Protein AF-A0A8T8I3L8-F1 (afdb_monomer)

Solvent-accessible surface area (backbone atoms only — not comparable to full-atom values): 4210 Å² total; per-residue (Å²): 134,75,82,78,77,83,61,79,63,82,66,65,48,72,51,76,47,76,43,98,84,74,42,42,42,35,44,35,35,49,95,88,39,43,33,41,38,58,67,56,105,51,81,70,45,71,43,52,75,72,52,48,54,53,50,49,55,55,48,53,54,51,50,57,66,72,75,108

Mean predicted aligned error: 8.68 Å

Radius of gyration: 14.87 Å; Cα contacts (8 Å, |Δi|>4): 74; chains: 1; bounding box: 34×27×41 Å

pLDDT: mean 78.93, std 15.31, range [43.56, 96.5]

Nearest PDB structures (foldseek):
  8y8y-assembly1_A  TM=6.515E-01  e=2.549E+00  Homo sapiens
  2p3p-assembly1_A  TM=6.437E-01  e=2.873E+00  Porphyromonas gingivalis W83
  8t5j-assembly1_A  TM=5.226E-01  e=4.634E+00  Francisella philomiragia
  8h02-assembly1_A  TM=2.784E-01  e=4.112E+00  Synechococcus elongatus PCC 7942 = FACHB-805

Sequence (68 aa):
MTQEQINEQKRDWVLRCEGAAGKVFELGVSLGTVEVHLPVDVDCIRLEPGQAVAFRAALDEAVERAEA

Structure (mmCIF, N/CA/C/O backbone):
data_AF-A0A8T8I3L8-F1
#
_entry.id   AF-A0A8T8I3L8-F1
#
loop_
_atom_site.group_PDB
_atom_site.id
_atom_site.type_symbol
_atom_site.label_atom_id
_atom_site.label_alt_id
_atom_site.label_comp_id
_atom_site.label_asym_id
_atom_site.label_entity_id
_atom_site.label_seq_id
_atom_site.pdbx_PDB_ins_code
_atom_site.Cartn_x
_atom_site.Cartn_y
_atom_site.Cartn_z
_atom_site.occupancy
_atom_site.B_iso_or_equiv
_atom_site.auth_seq_id
_atom_site.auth_comp_id
_atom_site.auth_asym_id
_atom_site.auth_atom_id
_atom_site.pdbx_PDB_model_num
ATOM 1 N N . MET A 1 1 ? -24.498 7.900 24.629 1.00 43.56 1 MET A N 1
ATOM 2 C CA . MET A 1 1 ? -23.899 7.403 23.375 1.00 43.56 1 MET A CA 1
ATOM 3 C C . MET A 1 1 ? -23.327 6.036 23.698 1.00 43.56 1 MET A C 1
ATOM 5 O O . MET A 1 1 ? -22.437 5.955 24.535 1.00 43.56 1 MET A O 1
ATOM 9 N N . THR A 1 2 ? -23.970 4.974 23.216 1.00 45.22 2 THR A N 1
ATOM 10 C CA . THR A 1 2 ? -23.636 3.581 23.539 1.00 45.22 2 THR A CA 1
ATOM 11 C C . THR A 1 2 ? -22.309 3.191 22.887 1.00 45.22 2 THR A C 1
ATOM 13 O O . THR A 1 2 ? -21.980 3.659 21.801 1.00 45.22 2 THR A O 1
ATOM 16 N N . GLN A 1 3 ? -21.541 2.335 23.561 1.00 47.69 3 GLN A N 1
ATOM 17 C CA . GLN A 1 3 ? -20.233 1.787 23.155 1.00 47.69 3 GLN A CA 1
ATOM 18 C C . GLN A 1 3 ? -20.219 1.037 21.801 1.00 47.69 3 GLN A C 1
ATOM 20 O O . GLN A 1 3 ? -19.204 0.455 21.436 1.00 47.69 3 GLN A O 1
ATOM 25 N N . GLU A 1 4 ? -21.313 1.055 21.039 1.00 44.12 4 GLU A N 1
ATOM 26 C CA . GLU A 1 4 ? -21.498 0.331 19.776 1.00 44.12 4 GLU A CA 1
ATOM 27 C C . GLU A 1 4 ? -20.801 0.975 18.568 1.00 44.12 4 GLU A C 1
ATOM 29 O O . GLU A 1 4 ? -20.668 0.323 17.539 1.00 44.12 4 GLU A O 1
ATOM 34 N N . GLN A 1 5 ? -20.314 2.218 18.667 1.00 46.28 5 GLN A N 1
ATOM 35 C CA . GLN A 1 5 ? -19.657 2.899 17.536 1.00 46.28 5 GLN A CA 1
ATOM 36 C C . GLN A 1 5 ? -18.122 2.809 17.541 1.00 46.28 5 GLN A C 1
ATOM 38 O O . GLN A 1 5 ? -17.494 3.180 16.560 1.00 46.28 5 GLN A O 1
ATOM 43 N N . ILE A 1 6 ? -17.500 2.279 18.601 1.00 47.03 6 ILE A N 1
ATOM 44 C CA . ILE A 1 6 ? -16.032 2.114 18.695 1.00 47.03 6 ILE A CA 1
ATOM 45 C C . ILE A 1 6 ? -15.672 0.631 18.551 1.00 47.03 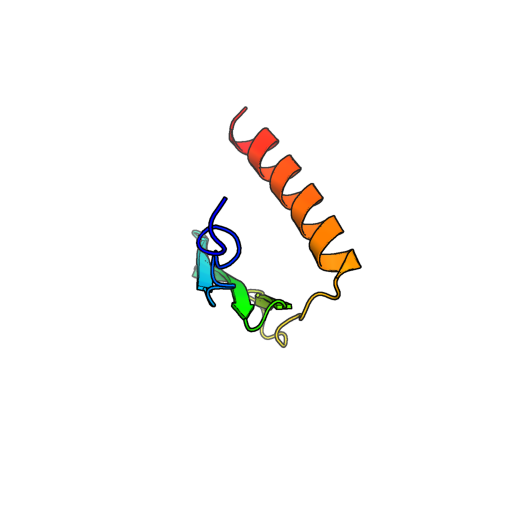6 ILE A C 1
ATOM 47 O O . ILE A 1 6 ? -14.861 0.072 19.281 1.00 47.03 6 ILE A O 1
ATOM 51 N N . ASN A 1 7 ? -16.359 -0.048 17.640 1.00 43.59 7 ASN A N 1
ATOM 52 C CA . ASN A 1 7 ? -16.032 -1.408 17.240 1.00 43.59 7 ASN A CA 1
ATOM 53 C C . ASN A 1 7 ? -16.213 -1.554 15.726 1.00 43.59 7 ASN A C 1
ATOM 55 O O . ASN A 1 7 ? -16.636 -2.603 15.237 1.00 43.59 7 ASN A O 1
ATOM 59 N N . GLU A 1 8 ? -15.890 -0.492 14.972 1.00 51.78 8 GLU A N 1
ATOM 60 C CA . GLU A 1 8 ? -15.448 -0.637 13.586 1.00 51.78 8 GLU A CA 1
ATOM 61 C C . GLU A 1 8 ? -14.192 -1.502 13.631 1.00 51.78 8 GLU A C 1
ATOM 63 O O . GLU A 1 8 ? -13.066 -1.044 13.822 1.00 51.78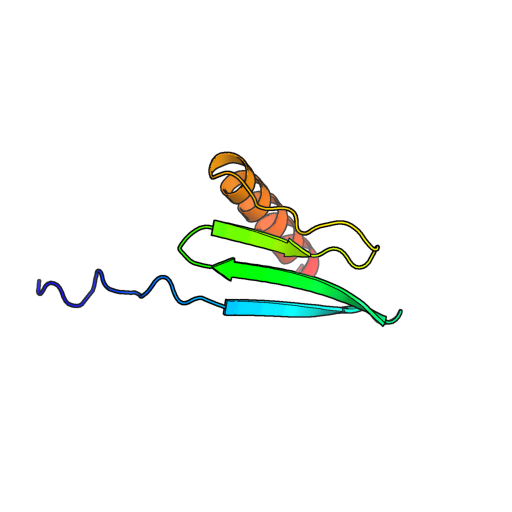 8 GLU A O 1
ATOM 68 N N . GLN A 1 9 ? -14.462 -2.806 13.615 1.00 54.09 9 GLN A N 1
ATOM 69 C CA . GLN A 1 9 ? -13.517 -3.896 13.593 1.00 54.09 9 GLN A CA 1
ATOM 70 C C . GLN A 1 9 ? -12.354 -3.484 12.704 1.00 54.09 9 GLN A C 1
ATOM 72 O O . GLN A 1 9 ? -12.557 -3.151 11.535 1.00 54.09 9 GLN A O 1
ATOM 77 N N . LYS A 1 10 ? -11.138 -3.552 13.245 1.00 61.47 10 LYS A N 1
ATOM 78 C CA . LYS A 1 10 ? -9.935 -3.725 12.434 1.00 61.47 10 LYS A CA 1
ATOM 79 C C . LYS A 1 10 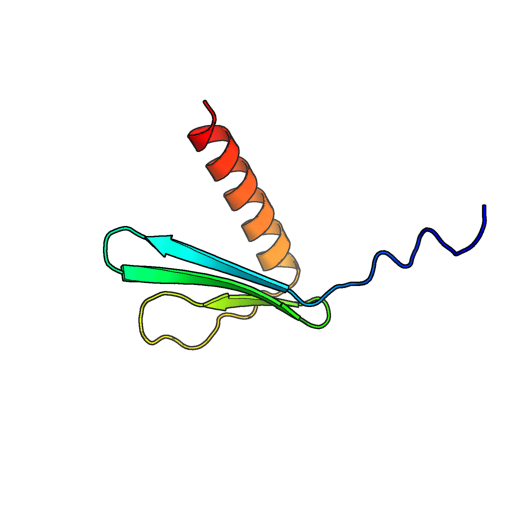? -10.138 -5.030 11.663 1.00 61.47 10 LYS A C 1
ATOM 81 O O . LYS A 1 10 ? -9.785 -6.095 12.155 1.00 61.47 10 LYS A O 1
ATOM 86 N N . ARG A 1 11 ? -10.881 -4.967 10.559 1.00 68.12 11 ARG A N 1
ATOM 87 C CA . ARG A 1 11 ? -11.168 -6.119 9.719 1.00 68.12 11 ARG A CA 1
ATOM 88 C C . ARG A 1 11 ? -9.905 -6.374 8.946 1.00 68.12 11 ARG A C 1
ATOM 90 O O . ARG A 1 11 ? -9.384 -5.457 8.315 1.00 68.12 11 ARG A O 1
ATOM 97 N N . ASP A 1 12 ? -9.440 -7.603 9.022 1.00 84.56 12 ASP A N 1
ATOM 98 C CA . ASP A 1 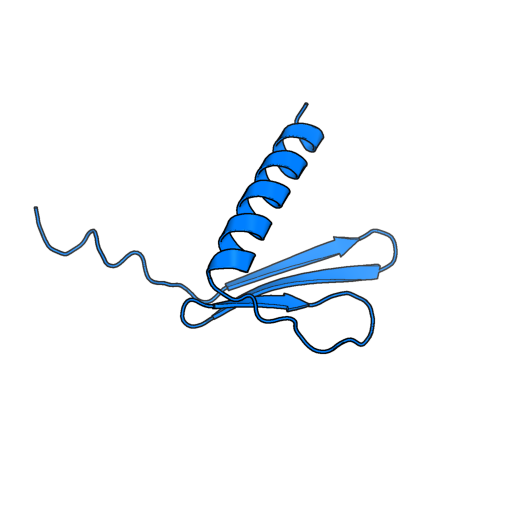12 ? -8.362 -8.028 8.163 1.00 84.56 12 ASP A CA 1
ATOM 99 C C . ASP A 1 12 ? -8.911 -8.093 6.732 1.00 84.56 12 ASP A C 1
ATOM 101 O O . ASP A 1 12 ? -9.998 -8.632 6.491 1.00 84.56 12 ASP A O 1
ATOM 105 N N . TRP A 1 13 ? -8.206 -7.481 5.788 1.00 87.50 13 TRP A N 1
ATOM 106 C CA . TRP A 1 13 ? -8.605 -7.444 4.384 1.00 87.50 13 TRP A CA 1
ATOM 107 C C . TRP A 1 13 ? -7.382 -7.385 3.478 1.00 87.50 13 TRP A C 1
ATOM 109 O O . TRP A 1 13 ? -6.302 -6.987 3.902 1.00 87.50 13 TRP A O 1
ATOM 119 N N . VAL A 1 14 ? -7.565 -7.776 2.218 1.00 88.12 14 VAL A N 1
ATOM 120 C CA . VAL A 1 14 ? -6.542 -7.679 1.174 1.00 88.12 14 VAL A CA 1
ATOM 121 C C . VAL A 1 14 ? -7.159 -7.017 -0.052 1.00 88.12 14 VAL A C 1
ATOM 123 O O . VAL A 1 14 ? -8.198 -7.457 -0.543 1.00 88.12 14 VAL A O 1
ATOM 126 N N . LEU A 1 15 ? -6.522 -5.954 -0.539 1.00 87.44 15 LEU A N 1
ATOM 127 C CA . LEU A 1 15 ? -6.786 -5.365 -1.845 1.00 87.44 15 LEU A CA 1
ATOM 128 C C . LEU A 1 15 ? -5.770 -5.934 -2.826 1.00 87.44 15 LEU A C 1
ATOM 130 O O . LEU A 1 15 ? -4.569 -5.801 -2.614 1.00 87.44 15 LEU A O 1
ATOM 134 N N . ARG A 1 16 ? -6.257 -6.531 -3.910 1.00 87.88 16 ARG A N 1
ATOM 135 C CA . ARG A 1 16 ? -5.433 -7.080 -4.983 1.00 87.88 16 ARG A CA 1
ATOM 136 C C . ARG A 1 16 ? -5.715 -6.330 -6.275 1.00 87.88 16 ARG A C 1
ATOM 138 O O . ARG A 1 16 ? -6.853 -6.302 -6.737 1.00 87.88 16 ARG A O 1
ATOM 145 N N . CYS A 1 17 ? -4.673 -5.753 -6.857 1.00 84.25 17 CYS A N 1
ATOM 146 C CA . CYS A 1 17 ? -4.728 -5.025 -8.116 1.00 84.25 17 CYS A CA 1
ATOM 147 C C . CYS A 1 17 ? -3.918 -5.779 -9.169 1.00 84.25 17 CYS A C 1
ATOM 149 O O . CYS A 1 17 ? -2.707 -5.952 -9.021 1.00 84.25 17 CYS A O 1
ATOM 151 N N . GLU A 1 18 ? -4.577 -6.208 -10.242 1.00 83.56 18 GLU A N 1
ATOM 152 C CA . GLU A 1 18 ? -3.927 -6.893 -11.358 1.00 83.56 18 GLU A CA 1
ATOM 153 C C . GLU A 1 18 ? -3.694 -5.906 -12.504 1.00 83.56 18 GLU A C 1
ATOM 155 O O . GLU A 1 18 ? -4.627 -5.345 -13.078 1.00 83.56 18 GLU A O 1
ATOM 160 N N . GLY A 1 19 ? -2.426 -5.659 -12.822 1.00 78.38 19 GLY A N 1
ATOM 161 C CA . GLY A 1 19 ? -2.032 -4.842 -13.962 1.00 78.38 19 GLY A CA 1
ATOM 162 C C . GLY A 1 19 ? -2.085 -5.628 -15.274 1.00 78.38 19 GLY A C 1
ATOM 163 O O . GLY A 1 19 ? -1.919 -6.846 -15.293 1.00 78.38 19 GLY A O 1
ATOM 164 N N . ALA A 1 20 ? -2.204 -4.919 -16.401 1.00 74.62 20 ALA A N 1
ATOM 165 C CA . ALA A 1 20 ? -2.308 -5.506 -17.746 1.00 74.62 20 ALA A CA 1
ATOM 166 C C . ALA A 1 20 ? -1.155 -6.459 -18.138 1.00 74.62 20 ALA A C 1
ATOM 168 O O . ALA A 1 20 ? -1.310 -7.287 -19.030 1.00 74.62 20 ALA A O 1
ATOM 169 N N . ALA A 1 21 ? -0.002 -6.360 -17.469 1.00 74.00 21 ALA A N 1
ATOM 170 C CA . ALA A 1 21 ? 1.158 -7.231 -17.671 1.00 74.00 21 ALA A CA 1
ATOM 171 C C . ALA A 1 21 ? 1.180 -8.463 -16.739 1.00 74.00 21 ALA A C 1
ATOM 173 O O . ALA A 1 21 ? 2.232 -9.077 -16.576 1.00 74.00 21 ALA A O 1
ATOM 174 N N . GLY A 1 22 ? 0.071 -8.779 -16.059 1.00 70.25 22 GLY A N 1
ATOM 175 C CA . GLY A 1 22 ? 0.005 -9.851 -15.057 1.00 70.25 22 GLY A CA 1
ATOM 176 C C . GLY A 1 22 ? 0.747 -9.532 -13.755 1.00 70.25 22 GLY A C 1
ATOM 177 O O . GLY A 1 22 ? 0.947 -10.413 -12.925 1.00 70.25 22 GLY A O 1
ATOM 178 N N . LYS A 1 23 ? 1.171 -8.275 -13.563 1.00 67.94 23 LYS A N 1
ATOM 179 C CA . LYS A 1 23 ? 1.782 -7.816 -12.312 1.00 67.94 23 LYS A CA 1
ATOM 180 C C . LYS A 1 23 ? 0.690 -7.629 -11.271 1.00 67.94 23 LYS A C 1
ATOM 182 O O . LYS A 1 23 ? -0.229 -6.844 -11.495 1.00 67.94 23 LYS A O 1
ATOM 187 N N . VAL A 1 24 ? 0.820 -8.320 -10.148 1.00 76.38 24 VAL A N 1
ATOM 188 C CA . VAL A 1 24 ? -0.107 -8.217 -9.024 1.00 76.38 24 VAL A CA 1
ATOM 189 C C . VAL A 1 24 ? 0.506 -7.325 -7.953 1.00 76.38 24 VAL A C 1
ATOM 191 O O . VAL A 1 24 ? 1.641 -7.535 -7.536 1.00 76.38 24 VAL A O 1
ATOM 194 N N . PHE A 1 25 ? -0.243 -6.321 -7.525 1.00 81.69 25 PHE A N 1
ATOM 195 C CA . PHE A 1 25 ? 0.037 -5.560 -6.316 1.00 81.69 25 PHE A CA 1
ATOM 196 C C . PHE A 1 25 ? -0.982 -5.974 -5.259 1.00 81.69 25 PHE A C 1
ATOM 198 O O . PHE A 1 25 ? -2.183 -5.924 -5.535 1.00 81.69 25 PHE A O 1
ATOM 205 N N . GLU A 1 26 ? -0.528 -6.374 -4.072 1.00 88.44 26 GLU A N 1
ATOM 206 C CA . GLU A 1 26 ? -1.428 -6.668 -2.954 1.00 88.44 26 GLU A CA 1
ATOM 207 C C . GLU A 1 26 ? -1.126 -5.760 -1.763 1.00 88.44 26 GLU A C 1
ATOM 209 O O . GLU A 1 26 ? 0.029 -5.543 -1.397 1.00 88.44 26 GLU A O 1
ATOM 214 N N . LEU A 1 27 ? -2.186 -5.236 -1.156 1.00 89.19 27 LEU A N 1
ATOM 215 C CA . LEU A 1 27 ? -2.147 -4.468 0.080 1.00 89.19 27 LEU A CA 1
ATOM 216 C C . LEU A 1 27 ? -3.012 -5.188 1.111 1.00 89.19 27 LEU A C 1
ATOM 218 O O . LEU A 1 27 ? -4.231 -5.253 0.956 1.00 89.19 27 LEU A O 1
ATOM 222 N N . GLY A 1 28 ? -2.380 -5.734 2.143 1.00 89.44 28 GLY A N 1
ATOM 223 C CA . GLY A 1 28 ? -3.034 -6.411 3.253 1.00 89.44 28 GLY A CA 1
ATOM 224 C C . GLY A 1 28 ? -3.119 -5.524 4.489 1.00 89.44 28 GLY A C 1
ATOM 225 O O . GLY A 1 28 ? -2.183 -4.796 4.814 1.00 89.44 28 GLY A O 1
ATOM 226 N N . VAL A 1 29 ? -4.228 -5.615 5.213 1.00 88.12 29 VAL A N 1
ATOM 227 C CA . VAL A 1 29 ? -4.333 -5.152 6.595 1.00 88.12 29 VAL A CA 1
ATOM 228 C C . VAL A 1 29 ? -4.591 -6.369 7.462 1.00 88.12 29 VAL A C 1
ATOM 230 O O . VAL A 1 29 ? -5.547 -7.099 7.222 1.00 88.12 29 VAL A O 1
ATOM 233 N N . SER A 1 30 ? -3.736 -6.588 8.458 1.00 83.12 30 SER A N 1
ATOM 234 C CA . SER A 1 30 ? -3.876 -7.683 9.417 1.00 83.12 30 SER A CA 1
ATOM 235 C C . SER A 1 30 ? -3.479 -7.220 10.810 1.00 83.12 30 SER A C 1
ATOM 237 O O . SER A 1 30 ? -2.417 -6.614 10.98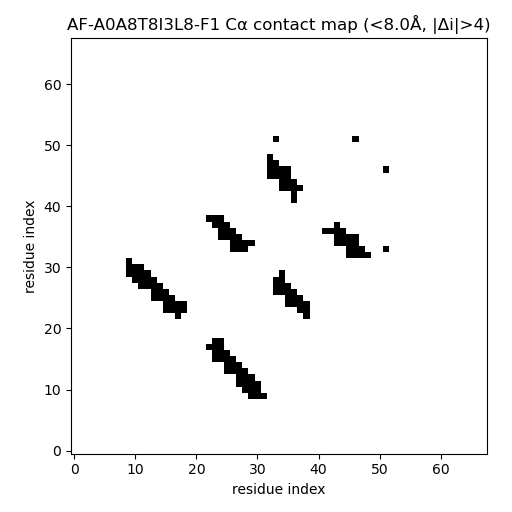4 1.00 83.12 30 SER A O 1
ATOM 239 N N . LEU A 1 31 ? -4.337 -7.446 11.810 1.00 80.06 31 LEU A N 1
ATOM 240 C CA . LEU A 1 31 ? -4.078 -7.120 13.223 1.00 80.06 31 LEU A CA 1
ATOM 241 C C . LEU A 1 31 ? -3.627 -5.662 13.464 1.00 80.06 31 LEU A C 1
ATOM 243 O O . LEU A 1 31 ? -2.893 -5.358 14.405 1.00 80.06 31 LEU A O 1
ATOM 247 N N . GLY A 1 32 ? -4.087 -4.731 12.623 1.00 77.69 32 GLY A N 1
ATOM 248 C CA . GLY A 1 32 ? -3.712 -3.315 12.693 1.00 77.69 32 GLY A CA 1
ATOM 249 C C . GLY A 1 32 ? -2.341 -2.976 12.102 1.00 77.69 32 GLY A C 1
ATOM 250 O O . GLY A 1 32 ? -1.819 -1.902 12.390 1.00 77.69 32 GLY A O 1
ATOM 251 N N . THR A 1 33 ? -1.773 -3.861 11.287 1.00 82.75 33 THR A N 1
ATOM 252 C CA . THR A 1 33 ? -0.568 -3.610 10.489 1.00 82.75 33 THR A CA 1
ATOM 253 C C . THR A 1 33 ? -0.874 -3.667 9.006 1.00 82.75 33 THR A C 1
ATOM 255 O O . THR A 1 33 ? -1.812 -4.350 8.601 1.00 82.75 33 THR A O 1
ATOM 258 N N . VAL A 1 34 ? -0.107 -2.908 8.223 1.00 88.44 34 VAL A N 1
ATOM 259 C CA . VAL A 1 34 ? -0.248 -2.827 6.768 1.00 88.44 34 VAL A CA 1
ATOM 260 C C . VAL A 1 34 ? 0.914 -3.571 6.131 1.00 88.44 34 VAL A C 1
ATOM 262 O O . VAL A 1 34 ? 2.066 -3.354 6.500 1.00 88.44 34 VAL A O 1
ATOM 265 N N . GLU A 1 35 ? 0.602 -4.432 5.180 1.00 90.25 35 GLU A N 1
ATOM 266 C CA . GLU A 1 35 ? 1.536 -5.297 4.474 1.00 90.25 35 GLU A CA 1
ATOM 267 C C . GLU A 1 35 ? 1.415 -5.038 2.972 1.00 90.25 35 GLU A C 1
ATOM 269 O O . GLU A 1 35 ? 0.312 -4.982 2.430 1.00 90.25 35 GLU A O 1
ATOM 274 N N . VAL A 1 36 ? 2.546 -4.830 2.301 1.00 87.75 36 VAL A N 1
ATOM 275 C CA . VAL A 1 36 ? 2.610 -4.557 0.862 1.00 87.75 36 VAL A CA 1
ATOM 276 C C . VAL A 1 36 ? 3.342 -5.702 0.178 1.00 87.75 36 VAL A C 1
ATOM 278 O O . VAL A 1 36 ? 4.520 -5.943 0.451 1.00 87.75 36 VAL A O 1
ATOM 281 N N . HIS A 1 37 ? 2.658 -6.386 -0.736 1.00 84.12 37 HIS A N 1
ATOM 282 C CA . HIS A 1 37 ? 3.252 -7.395 -1.607 1.00 84.12 37 HIS A CA 1
ATOM 283 C C . HIS A 1 37 ? 3.501 -6.794 -2.986 1.00 84.12 37 HIS A C 1
ATOM 285 O O . HIS A 1 37 ? 2.584 -6.315 -3.663 1.00 84.12 37 HIS A O 1
ATOM 291 N N . LEU A 1 38 ? 4.765 -6.818 -3.401 1.00 75.31 38 LEU A N 1
ATOM 292 C CA . LEU A 1 38 ? 5.183 -6.344 -4.711 1.00 75.31 38 LEU A CA 1
ATOM 293 C C . LEU A 1 38 ? 5.218 -7.510 -5.715 1.00 75.31 38 LEU A C 1
ATOM 295 O O . LEU A 1 38 ? 5.483 -8.643 -5.334 1.00 75.31 38 LEU A O 1
ATOM 299 N N . PRO A 1 39 ? 4.999 -7.240 -7.014 1.00 69.12 39 PRO A N 1
ATOM 300 C CA . PRO A 1 39 ? 4.947 -8.268 -8.062 1.00 69.12 39 PRO A CA 1
ATOM 301 C C . PRO A 1 39 ? 6.288 -8.950 -8.376 1.00 69.12 39 PRO A C 1
ATOM 303 O O . PRO A 1 39 ? 6.330 -9.859 -9.198 1.00 69.12 39 PRO A O 1
ATOM 306 N N . VAL A 1 40 ? 7.392 -8.463 -7.815 1.00 64.62 40 VAL A N 1
ATOM 307 C CA . VAL A 1 40 ? 8.720 -9.083 -7.917 1.00 64.62 40 VAL A CA 1
ATOM 308 C C . VAL A 1 40 ? 8.931 -9.916 -6.659 1.00 64.62 40 VAL A C 1
ATOM 310 O O . VAL A 1 40 ? 8.515 -9.430 -5.617 1.00 64.62 40 VAL A O 1
ATOM 313 N N . ASP A 1 41 ? 9.542 -11.106 -6.766 1.00 60.31 41 ASP A N 1
ATOM 314 C CA . ASP A 1 41 ? 9.815 -12.112 -5.707 1.00 60.31 41 ASP A CA 1
ATOM 315 C C . ASP A 1 41 ? 10.552 -11.560 -4.464 1.00 60.31 41 ASP A C 1
ATOM 317 O O . ASP A 1 41 ? 11.660 -11.966 -4.116 1.00 60.31 41 ASP A O 1
ATOM 321 N N . VAL A 1 42 ? 9.963 -10.578 -3.807 1.00 59.78 42 VAL A N 1
ATOM 322 C CA . VAL A 1 42 ? 10.481 -9.871 -2.653 1.00 59.78 42 VAL A CA 1
ATOM 323 C C . VAL A 1 42 ? 9.518 -10.166 -1.523 1.00 59.78 42 VAL A C 1
ATOM 325 O O . VAL A 1 42 ? 8.299 -10.134 -1.707 1.00 59.78 42 VAL A O 1
ATOM 328 N N . ASP A 1 43 ? 10.085 -10.461 -0.358 1.00 69.62 43 ASP A N 1
ATOM 329 C CA . ASP A 1 4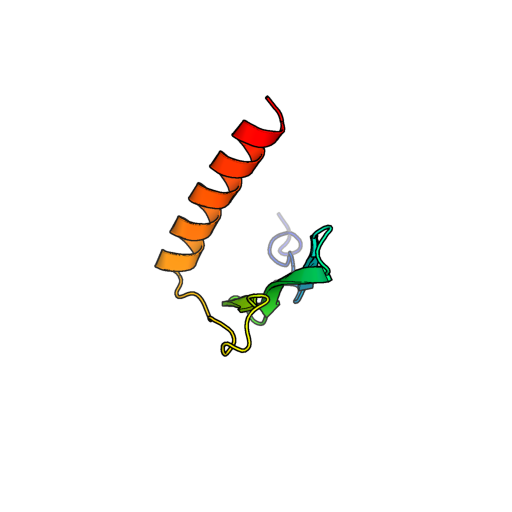3 ? 9.323 -10.646 0.864 1.00 69.62 43 ASP A CA 1
ATOM 330 C C . ASP A 1 43 ? 8.362 -9.473 1.101 1.00 69.62 43 ASP A C 1
ATOM 332 O O . ASP A 1 43 ? 8.638 -8.315 0.769 1.00 69.62 43 ASP A O 1
ATOM 336 N N . CYS A 1 44 ? 7.216 -9.800 1.691 1.00 81.00 44 CYS A N 1
ATOM 337 C CA . CYS A 1 44 ? 6.220 -8.841 2.138 1.00 81.00 44 CYS A CA 1
ATOM 338 C C . CYS A 1 44 ? 6.858 -7.693 2.936 1.00 81.00 44 CYS A C 1
ATOM 340 O O . CYS A 1 44 ? 7.600 -7.921 3.896 1.00 81.00 44 CYS A O 1
ATOM 342 N N . ILE A 1 45 ? 6.533 -6.449 2.569 1.00 87.25 45 ILE A N 1
ATOM 343 C CA . ILE A 1 45 ? 6.965 -5.269 3.316 1.00 87.25 45 ILE A CA 1
ATOM 344 C C . ILE A 1 45 ? 5.877 -4.911 4.322 1.00 87.25 45 ILE A C 1
ATOM 346 O O . ILE A 1 45 ? 4.823 -4.388 3.959 1.00 87.25 45 ILE A O 1
ATOM 350 N N . ARG A 1 46 ? 6.158 -5.140 5.603 1.00 89.62 46 ARG A N 1
ATOM 351 C CA . ARG A 1 46 ? 5.324 -4.655 6.704 1.00 89.62 46 ARG A CA 1
ATOM 352 C C . ARG A 1 46 ? 5.656 -3.195 6.999 1.00 89.62 46 ARG A C 1
ATOM 354 O O . ARG A 1 46 ? 6.814 -2.859 7.238 1.00 89.62 46 ARG A O 1
ATOM 361 N N . LEU A 1 47 ? 4.646 -2.332 6.982 1.00 89.50 47 LEU A N 1
ATOM 362 C CA . LEU A 1 47 ? 4.805 -0.907 7.247 1.00 89.50 47 LEU A CA 1
ATOM 363 C C . LEU A 1 47 ? 4.727 -0.618 8.746 1.00 89.50 47 LEU A C 1
ATOM 365 O O . LEU A 1 47 ? 3.752 -0.964 9.418 1.00 89.50 47 LEU A O 1
ATOM 369 N N . GLU A 1 48 ? 5.723 0.108 9.243 1.00 90.31 48 GLU A N 1
ATOM 370 C CA . GLU A 1 48 ? 5.677 0.749 10.554 1.00 9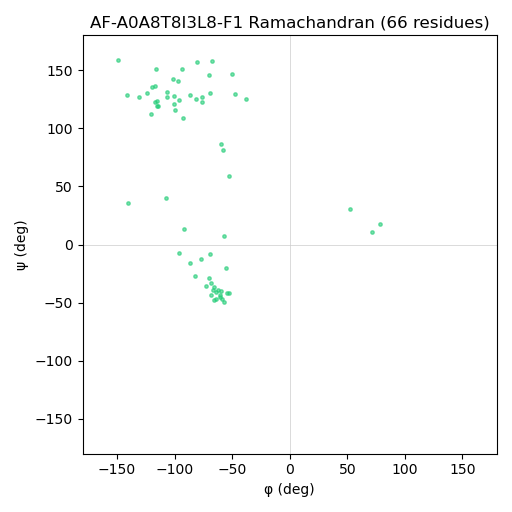0.31 48 GLU A CA 1
ATOM 371 C C . GLU A 1 48 ? 4.632 1.884 10.571 1.00 90.31 48 GLU A C 1
ATOM 373 O O . GLU A 1 48 ? 4.327 2.459 9.519 1.00 90.31 48 GLU A O 1
ATOM 378 N N . PRO A 1 49 ? 4.109 2.301 11.741 1.00 85.88 49 PRO A N 1
ATOM 379 C CA . PRO A 1 49 ? 3.035 3.297 11.819 1.00 85.88 49 PRO A CA 1
ATOM 380 C C . PRO A 1 49 ? 3.313 4.603 11.057 1.00 85.88 49 PRO A C 1
ATOM 382 O O . PRO A 1 49 ? 2.438 5.114 10.362 1.00 85.88 49 PRO A O 1
ATOM 385 N N . GLY A 1 50 ? 4.542 5.130 11.126 1.00 87.88 50 GLY A N 1
ATOM 386 C CA . GLY A 1 50 ? 4.927 6.335 10.379 1.00 87.88 50 GLY A CA 1
ATOM 387 C C . GLY A 1 50 ? 4.988 6.118 8.864 1.00 87.88 50 GLY A C 1
ATOM 388 O O . GLY A 1 50 ? 4.635 7.008 8.093 1.00 87.88 50 GLY A O 1
ATOM 389 N N . GLN A 1 51 ? 5.376 4.918 8.428 1.00 91.19 51 GLN A N 1
ATOM 390 C CA . GLN A 1 51 ? 5.396 4.551 7.013 1.00 91.19 51 GLN A CA 1
ATOM 391 C C . GLN A 1 51 ? 3.976 4.354 6.475 1.00 91.19 51 GLN A C 1
ATOM 393 O O . GLN A 1 51 ? 3.704 4.752 5.349 1.00 91.19 51 GLN A O 1
ATOM 398 N N . ALA A 1 52 ? 3.057 3.816 7.283 1.00 89.19 52 ALA A N 1
ATOM 399 C CA . ALA A 1 52 ? 1.647 3.697 6.919 1.00 89.19 52 ALA A CA 1
ATOM 400 C C . ALA A 1 52 ? 0.991 5.074 6.698 1.00 89.19 52 ALA A C 1
ATOM 402 O O . ALA A 1 52 ? 0.229 5.247 5.748 1.00 89.19 52 ALA A O 1
ATOM 403 N N . VAL A 1 53 ? 1.330 6.075 7.522 1.00 90.19 53 VAL A N 1
ATOM 404 C CA . VAL A 1 53 ? 0.869 7.464 7.334 1.00 90.19 53 VAL A CA 1
ATOM 405 C C . VAL A 1 53 ? 1.414 8.057 6.032 1.00 90.19 53 VAL A C 1
ATOM 407 O O . VAL A 1 53 ? 0.653 8.633 5.256 1.00 90.19 53 VAL A O 1
ATOM 410 N N . ALA A 1 54 ? 2.711 7.886 5.761 1.00 91.94 54 ALA A N 1
ATOM 411 C CA . ALA A 1 54 ? 3.321 8.368 4.522 1.00 91.94 54 ALA A CA 1
ATOM 412 C C . ALA A 1 54 ? 2.739 7.670 3.279 1.00 91.94 54 ALA A C 1
ATOM 414 O O . ALA A 1 54 ? 2.449 8.325 2.280 1.00 91.94 54 ALA A O 1
ATOM 415 N N . PHE A 1 55 ? 2.517 6.355 3.360 1.00 89.44 55 PHE A N 1
ATOM 416 C CA . PHE A 1 55 ? 1.885 5.567 2.305 1.00 89.44 55 PHE A CA 1
ATOM 417 C C . PHE A 1 55 ? 0.468 6.059 2.012 1.00 89.44 55 PHE A C 1
ATOM 419 O O . PHE A 1 55 ? 0.117 6.252 0.851 1.00 89.44 55 PHE A O 1
ATOM 426 N N . ARG A 1 56 ? -0.328 6.319 3.057 1.00 91.38 56 ARG A N 1
ATOM 427 C CA . ARG A 1 56 ? -1.680 6.861 2.912 1.00 91.38 56 ARG A CA 1
ATOM 428 C C . ARG A 1 56 ? -1.678 8.190 2.156 1.00 91.38 56 ARG A C 1
ATOM 430 O O . ARG A 1 56 ? -2.424 8.321 1.195 1.00 91.38 56 ARG A O 1
ATOM 437 N N . ALA A 1 57 ? -0.821 9.130 2.554 1.00 93.94 57 ALA A N 1
ATOM 438 C CA . ALA A 1 57 ? -0.730 10.434 1.902 1.00 93.94 57 ALA A CA 1
ATOM 439 C C . ALA A 1 57 ? -0.340 10.319 0.417 1.00 93.94 57 ALA A C 1
ATOM 441 O O . ALA A 1 57 ? -0.947 10.965 -0.431 1.00 93.94 57 ALA A O 1
ATOM 442 N N . ALA A 1 58 ? 0.634 9.461 0.095 1.00 93.50 58 ALA A N 1
ATOM 443 C CA . ALA A 1 58 ? 1.050 9.233 -1.288 1.00 93.50 58 ALA A CA 1
ATOM 444 C C . ALA A 1 58 ? -0.050 8.564 -2.134 1.00 93.50 58 ALA A C 1
ATOM 446 O O . ALA A 1 58 ? -0.195 8.880 -3.314 1.00 93.50 58 ALA A O 1
ATOM 447 N N . LEU A 1 59 ? -0.822 7.643 -1.544 1.00 90.50 59 LEU A N 1
ATOM 448 C CA . LEU A 1 59 ? -1.941 6.994 -2.225 1.00 90.50 59 LEU A CA 1
ATOM 449 C C . LEU A 1 59 ? -3.086 7.977 -2.491 1.00 90.50 59 LEU A C 1
ATOM 451 O O . LEU A 1 59 ? -3.610 7.981 -3.601 1.00 90.50 59 LEU A O 1
ATOM 455 N N . ASP A 1 60 ? -3.440 8.815 -1.514 1.00 94.31 60 ASP A N 1
ATOM 456 C CA . ASP A 1 60 ? -4.465 9.851 -1.685 1.00 94.31 60 ASP A CA 1
ATOM 457 C C . ASP A 1 60 ? -4.078 10.809 -2.831 1.00 94.31 60 ASP A C 1
ATOM 459 O O . ASP A 1 60 ? -4.873 11.021 -3.744 1.00 94.31 60 ASP A O 1
ATOM 463 N N . GLU A 1 61 ? -2.825 11.288 -2.871 1.00 96.31 61 GLU A N 1
ATOM 464 C CA . GLU A 1 61 ? -2.326 12.134 -3.970 1.00 96.31 61 GLU A CA 1
ATOM 465 C C . GLU A 1 61 ? -2.402 11.425 -5.336 1.00 96.31 61 GLU A C 1
ATOM 467 O O . GLU A 1 61 ? -2.743 12.032 -6.355 1.00 96.31 61 GLU A O 1
ATOM 472 N N . ALA A 1 62 ? -2.076 10.130 -5.388 1.00 91.94 62 ALA A N 1
ATOM 473 C CA . ALA A 1 62 ? -2.150 9.357 -6.624 1.00 91.94 62 ALA A CA 1
ATOM 474 C C . ALA A 1 62 ? -3.595 9.188 -7.122 1.00 91.94 62 ALA A C 1
ATOM 476 O O . ALA A 1 62 ? -3.824 9.260 -8.330 1.00 91.94 62 ALA A O 1
ATOM 477 N N . VAL A 1 63 ? -4.554 8.983 -6.214 1.00 93.25 63 VAL A N 1
ATOM 478 C CA . VAL A 1 63 ? -5.984 8.890 -6.546 1.00 93.25 63 VAL A CA 1
ATOM 479 C C . VAL A 1 63 ? -6.497 10.228 -7.069 1.00 93.25 63 VAL A C 1
ATOM 481 O O . VAL A 1 63 ? -7.082 10.256 -8.148 1.00 93.25 63 VAL A O 1
ATOM 484 N N . GLU A 1 64 ? -6.190 11.336 -6.388 1.00 96.50 64 GLU A N 1
ATOM 485 C CA . GLU A 1 64 ? -6.568 12.682 -6.844 1.00 96.50 64 GLU A CA 1
ATOM 486 C C . GLU A 1 64 ? -6.076 12.961 -8.271 1.00 96.50 64 GLU A C 1
ATOM 488 O O . GLU A 1 64 ? -6.808 13.501 -9.098 1.00 96.50 64 GLU A O 1
ATOM 493 N N . ARG A 1 65 ? -4.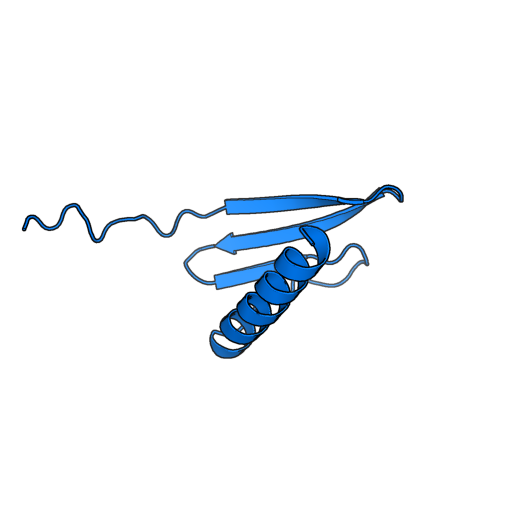845 12.546 -8.596 1.00 94.88 65 ARG A N 1
ATOM 494 C CA . ARG A 1 65 ? -4.282 12.688 -9.949 1.00 94.88 65 ARG A CA 1
ATOM 495 C C . ARG A 1 65 ? -4.939 11.780 -10.989 1.00 94.88 65 ARG A C 1
ATOM 497 O O . ARG A 1 65 ? -4.887 12.112 -12.168 1.00 94.88 65 ARG A O 1
ATOM 504 N N . ALA A 1 66 ? -5.465 10.625 -10.590 1.00 91.50 66 ALA A N 1
ATOM 505 C CA . ALA A 1 66 ? -6.105 9.676 -11.498 1.00 91.50 66 ALA A CA 1
ATOM 506 C C . ALA A 1 66 ? -7.570 10.038 -11.799 1.00 91.50 66 ALA A C 1
ATOM 508 O O . ALA A 1 66 ? -8.079 9.660 -12.852 1.00 91.50 66 ALA A O 1
ATOM 509 N N . GLU A 1 67 ? -8.238 10.737 -10.878 1.00 91.56 67 GLU A N 1
ATOM 510 C CA . GLU A 1 67 ? -9.629 11.186 -11.022 1.00 91.56 67 GLU A CA 1
ATOM 511 C C . GLU A 1 67 ? -9.778 12.543 -11.739 1.00 91.56 67 GLU A C 1
ATOM 513 O O . GLU A 1 67 ? -10.884 12.873 -12.173 1.00 91.56 67 GLU A O 1
ATOM 518 N N . ALA A 1 68 ? -8.693 13.319 -11.857 1.00 76.94 68 ALA A N 1
ATOM 519 C CA . ALA A 1 68 ? -8.639 14.626 -12.526 1.00 76.94 68 ALA A CA 1
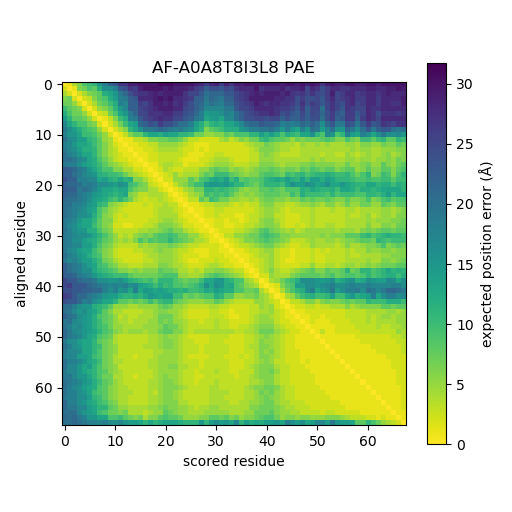ATOM 520 C C . ALA A 1 68 ? -8.612 14.532 -14.064 1.00 76.94 68 ALA A C 1
ATOM 522 O O . ALA A 1 68 ? -9.253 15.401 -14.704 1.00 76.94 68 ALA A O 1
#

Foldseek 3Di:
DDPVPPPPPQDWDKDWDQDPVRWIWIWTRDPNWIWTDGSPPDDIDIDDPVRVVVVVVVVVVVVVVVVD

Secondary structure (DSSP, 8-state):
--GGGS------EEEEEE-TTS-EEEEEEETTEEEEE-SSS---EEEPHHHHHHHHHHHHHHHHHHH-

Organism: NCBI:txid173560